Protein AF-A0A0J9DY16-F1 (afdb_monomer)

Structure (mmCIF, N/CA/C/O backbone):
data_AF-A0A0J9DY16-F1
#
_entry.id   AF-A0A0J9DY16-F1
#
loop_
_atom_site.group_PDB
_atom_site.id
_atom_site.type_symbol
_atom_site.label_atom_id
_atom_site.label_alt_id
_atom_site.label_comp_id
_atom_site.label_asym_id
_atom_site.label_entity_id
_atom_site.label_seq_id
_atom_site.pdbx_PDB_ins_code
_atom_site.Cartn_x
_atom_site.Cartn_y
_atom_site.Cartn_z
_atom_site.occupancy
_atom_site.B_iso_or_equiv
_atom_site.auth_seq_id
_atom_site.auth_comp_id
_atom_site.auth_asym_id
_atom_site.auth_atom_id
_atom_site.pdbx_PDB_model_num
ATOM 1 N N . ASN A 1 1 ? -23.456 26.679 -5.741 1.00 45.81 1 ASN A N 1
ATOM 2 C CA . ASN A 1 1 ? -22.254 26.363 -4.956 1.00 45.81 1 ASN A CA 1
ATOM 3 C C . ASN A 1 1 ? -21.494 25.388 -5.824 1.00 45.81 1 ASN A C 1
ATOM 5 O O . ASN A 1 1 ? -21.874 24.229 -5.851 1.00 45.81 1 ASN A O 1
ATOM 9 N N . GLU A 1 2 ? -20.628 25.902 -6.691 1.00 41.66 2 GLU A N 1
ATOM 10 C CA . GLU A 1 2 ? -20.041 25.169 -7.832 1.00 41.66 2 GLU A CA 1
ATOM 11 C C . GLU A 1 2 ? -18.688 24.532 -7.475 1.00 41.66 2 GLU A C 1
ATOM 13 O O . GLU A 1 2 ? -17.857 24.353 -8.346 1.00 41.66 2 GLU A O 1
ATOM 18 N N . ASP A 1 3 ? -18.484 24.206 -6.197 1.00 54.38 3 ASP A N 1
ATOM 19 C CA . ASP A 1 3 ? -17.178 23.812 -5.642 1.00 54.38 3 ASP A CA 1
ATOM 20 C C . ASP A 1 3 ? -17.277 22.536 -4.784 1.00 54.38 3 ASP A C 1
ATOM 22 O O . ASP A 1 3 ? -16.514 22.311 -3.855 1.00 54.38 3 ASP A O 1
ATOM 26 N N . ALA A 1 4 ? -18.314 21.728 -5.019 1.00 44.47 4 ALA A N 1
ATOM 27 C CA . ALA A 1 4 ? -18.471 20.424 -4.382 1.00 44.47 4 ALA A CA 1
ATOM 28 C C . ALA A 1 4 ? -18.069 19.357 -5.407 1.00 44.47 4 ALA A C 1
ATOM 30 O O . ALA A 1 4 ? -18.904 18.956 -6.220 1.00 44.47 4 ALA A O 1
ATOM 31 N N . GLY A 1 5 ? -16.789 18.976 -5.402 1.00 46.41 5 GLY A N 1
ATOM 32 C CA . GLY A 1 5 ? -16.240 17.944 -6.289 1.00 46.41 5 GLY A CA 1
ATOM 33 C C . GLY A 1 5 ? -14.776 18.119 -6.712 1.00 46.41 5 GLY A C 1
ATOM 34 O O . GLY A 1 5 ? -14.319 17.319 -7.518 1.00 46.41 5 GLY A O 1
ATOM 35 N N . GLU A 1 6 ? -14.069 19.143 -6.217 1.00 53.69 6 GLU A N 1
ATOM 36 C CA . GLU A 1 6 ? -12.639 19.386 -6.510 1.00 53.69 6 GLU A CA 1
ATOM 37 C C . GLU A 1 6 ? -11.688 18.761 -5.472 1.00 53.69 6 GLU A C 1
ATOM 39 O O . GLU A 1 6 ? -10.495 18.665 -5.727 1.00 53.69 6 GLU A O 1
ATOM 44 N N . ASP A 1 7 ? -12.193 18.318 -4.318 1.00 62.53 7 ASP A N 1
ATOM 45 C CA . ASP A 1 7 ? -11.379 17.630 -3.315 1.00 62.53 7 ASP A CA 1
ATOM 46 C C . ASP A 1 7 ? -11.473 16.115 -3.538 1.00 62.53 7 ASP A C 1
ATOM 48 O O . ASP A 1 7 ? -12.576 15.567 -3.600 1.00 62.53 7 ASP A O 1
ATOM 52 N N . ASP A 1 8 ? -10.331 15.419 -3.579 1.00 75.06 8 ASP A N 1
ATOM 53 C CA . ASP A 1 8 ? -10.189 13.954 -3.451 1.00 75.06 8 ASP A CA 1
ATOM 54 C C . ASP A 1 8 ? -10.579 13.499 -2.016 1.00 75.06 8 ASP A C 1
ATOM 56 O O . ASP A 1 8 ? -9.928 12.691 -1.349 1.00 75.06 8 ASP A O 1
ATOM 60 N N . GLU A 1 9 ? -11.653 14.075 -1.481 1.00 76.00 9 GLU A N 1
ATOM 61 C CA . GLU A 1 9 ? -12.306 13.701 -0.241 1.00 76.00 9 GLU A CA 1
ATOM 62 C C . GLU A 1 9 ? -13.369 12.630 -0.523 1.00 76.00 9 GLU A C 1
ATOM 64 O O . GLU A 1 9 ? -14.092 12.702 -1.519 1.00 76.00 9 GLU A O 1
ATOM 69 N N . PRO A 1 10 ? -13.511 11.629 0.364 1.00 81.75 10 PRO A N 1
ATOM 70 C CA . PRO A 1 10 ? -14.498 10.581 0.159 1.00 81.75 10 PRO A CA 1
ATOM 71 C C . PRO A 1 10 ? -15.915 11.121 0.380 1.00 81.75 10 PRO A C 1
ATOM 73 O O . PRO A 1 10 ? -16.159 11.921 1.288 1.00 81.75 10 PRO A O 1
ATOM 76 N N . GLU A 1 11 ? -16.895 10.586 -0.349 1.00 82.69 11 GLU A N 1
ATOM 77 C CA . GLU A 1 11 ? -18.307 10.927 -0.115 1.00 82.69 11 GLU A CA 1
ATOM 78 C C . GLU A 1 11 ? -18.786 10.449 1.270 1.00 82.69 11 GLU A C 1
ATOM 80 O O . GLU A 1 11 ? -19.735 10.992 1.857 1.00 82.69 11 GLU A O 1
ATOM 85 N N . HIS A 1 12 ? -18.139 9.408 1.806 1.00 90.00 12 HIS A N 1
ATOM 86 C CA . HIS A 1 12 ? -18.511 8.736 3.045 1.00 90.00 12 HIS A CA 1
ATOM 87 C C . HIS A 1 12 ? -17.299 8.416 3.925 1.00 90.00 12 HIS A C 1
ATOM 89 O O . HIS A 1 12 ? -16.265 7.942 3.467 1.00 90.00 12 HIS A O 1
ATOM 95 N N . TYR A 1 13 ? -17.467 8.582 5.241 1.00 94.38 13 TYR A N 1
ATOM 96 C CA . TYR A 1 13 ? -16.474 8.154 6.225 1.00 94.38 13 TYR A CA 1
ATOM 97 C C . TYR A 1 13 ? -16.934 6.904 6.968 1.00 94.38 13 TYR A C 1
ATOM 99 O O . TYR A 1 13 ? -18.005 6.879 7.585 1.00 94.38 13 TYR A O 1
ATOM 107 N N . TRP A 1 14 ? -16.076 5.888 6.981 1.00 96.62 14 TRP A N 1
ATOM 108 C CA . TRP A 1 14 ? -16.312 4.642 7.699 1.00 96.62 14 TRP A CA 1
ATOM 109 C C . TRP A 1 14 ? -15.646 4.652 9.075 1.00 96.62 14 TRP A C 1
ATOM 111 O O . TRP A 1 14 ? -14.504 5.071 9.227 1.00 96.62 14 TRP A O 1
ATOM 121 N N . TYR A 1 15 ? -16.351 4.137 10.083 1.00 97.62 15 TYR A N 1
ATOM 122 C CA . TYR A 1 15 ? -15.861 4.004 11.457 1.00 97.62 15 TYR A CA 1
ATOM 123 C C . TYR A 1 15 ? -16.120 2.585 11.950 1.00 97.62 15 TYR A C 1
ATOM 125 O O . TYR A 1 15 ? -17.177 2.009 11.683 1.00 97.62 15 TYR A O 1
ATOM 133 N N . TYR A 1 16 ? -15.203 2.035 12.746 1.00 97.62 16 TYR A N 1
ATOM 134 C CA . TYR A 1 16 ? -15.425 0.753 13.410 1.00 97.62 16 TYR A CA 1
ATOM 135 C C . TYR A 1 16 ? -15.557 0.923 14.920 1.00 97.62 16 TYR A C 1
ATOM 137 O O . TYR A 1 16 ? -14.625 1.373 15.586 1.00 97.62 16 TYR A O 1
ATOM 145 N N . PHE A 1 17 ? -16.691 0.500 15.478 1.00 97.38 17 PHE A N 1
ATOM 146 C CA . PHE A 1 17 ? -16.947 0.546 16.915 1.00 97.38 17 PHE A CA 1
ATOM 147 C C . PHE A 1 17 ? -16.681 -0.806 17.571 1.00 97.38 17 PHE A C 1
ATOM 149 O O . PHE A 1 17 ? -17.197 -1.849 17.173 1.00 97.38 17 PHE A O 1
ATOM 156 N N . GLN A 1 18 ? -15.876 -0.780 18.625 1.00 95.38 18 GLN A N 1
ATOM 157 C CA . GLN A 1 18 ? -15.634 -1.929 19.479 1.00 95.38 18 GLN A CA 1
ATOM 158 C C . GLN A 1 18 ? -16.884 -2.270 20.309 1.00 95.38 18 GLN A C 1
ATOM 160 O O . GLN A 1 18 ? -17.771 -1.442 20.504 1.00 95.38 18 GLN A O 1
ATOM 165 N N . ALA A 1 19 ? -16.913 -3.467 20.906 1.00 95.75 19 ALA A N 1
ATOM 166 C CA . ALA A 1 19 ? -18.020 -3.922 21.760 1.00 95.75 19 ALA A CA 1
ATOM 167 C C . ALA A 1 19 ? -18.318 -3.004 22.967 1.00 95.75 19 ALA A C 1
ATOM 169 O O . ALA A 1 19 ? -19.409 -3.046 23.524 1.00 95.75 19 ALA A O 1
ATOM 170 N N . ASN A 1 20 ? -17.356 -2.172 23.376 1.00 95.50 20 ASN A N 1
ATOM 171 C CA . ASN A 1 20 ? -17.519 -1.182 24.443 1.00 95.50 20 ASN A CA 1
ATOM 172 C C . ASN A 1 20 ? -18.091 0.166 23.952 1.00 95.50 20 ASN A C 1
ATOM 174 O O . ASN A 1 20 ? -18.110 1.125 24.721 1.00 95.50 20 ASN A O 1
ATOM 178 N N . GLY A 1 21 ? -18.495 0.263 22.682 1.00 96.12 21 GLY A N 1
ATOM 179 C CA . GLY A 1 21 ? -19.038 1.474 22.068 1.00 96.12 21 GLY A CA 1
ATOM 180 C C . GLY A 1 21 ? -18.000 2.539 21.703 1.00 96.12 21 GLY A C 1
ATOM 181 O O . GLY A 1 21 ? -18.386 3.625 21.283 1.00 96.12 21 GLY A O 1
ATOM 182 N N . LYS A 1 22 ? -16.695 2.271 21.849 1.00 96.38 22 LYS A N 1
ATOM 183 C CA . LYS A 1 22 ? -15.631 3.192 21.418 1.00 96.38 22 LYS A CA 1
ATOM 184 C C . LYS A 1 22 ? -15.192 2.883 19.990 1.00 96.38 22 LYS A C 1
ATOM 186 O O . LYS A 1 22 ? -15.002 1.715 19.651 1.00 96.38 22 LYS A O 1
ATOM 191 N N . ALA A 1 23 ? -15.005 3.923 19.180 1.00 96.94 23 ALA A N 1
ATOM 192 C CA . ALA A 1 23 ? -14.426 3.788 17.848 1.00 96.94 23 ALA A CA 1
ATOM 193 C C . ALA A 1 23 ? -12.945 3.381 17.928 1.00 96.94 23 ALA A C 1
ATOM 195 O O . ALA A 1 23 ? -12.228 3.809 18.839 1.00 96.94 23 ALA A O 1
ATOM 196 N N . LEU A 1 24 ? -12.491 2.576 16.970 1.00 97.19 24 LEU A N 1
ATOM 197 C CA . LEU A 1 24 ? -11.070 2.415 16.687 1.00 97.19 24 LEU A CA 1
ATOM 198 C C . LEU A 1 24 ? -10.526 3.720 16.116 1.00 97.19 24 LEU A C 1
ATOM 200 O O . LEU A 1 24 ? -11.156 4.336 15.266 1.00 97.19 24 LEU A O 1
ATOM 204 N N . LYS A 1 25 ? -9.360 4.122 16.615 1.00 96.69 25 LYS A N 1
ATOM 205 C CA . LYS A 1 25 ? -8.652 5.340 16.225 1.00 96.69 25 LYS A CA 1
ATOM 206 C C . LYS A 1 25 ? -7.153 5.084 16.256 1.00 96.69 25 LYS A C 1
ATOM 208 O O . LYS A 1 25 ? -6.696 4.157 16.952 1.00 96.69 25 LYS A O 1
ATOM 213 N N . ASN A 1 26 ? -6.393 5.901 15.545 1.00 95.50 26 ASN A N 1
ATOM 214 C CA . ASN A 1 26 ? -4.977 6.044 15.819 1.00 95.50 26 ASN A CA 1
ATOM 215 C C . ASN A 1 26 ? -4.748 6.970 17.027 1.00 95.50 26 ASN A C 1
ATOM 217 O O . ASN A 1 26 ? -5.615 7.740 17.431 1.00 95.50 26 ASN A O 1
ATOM 221 N N . SER A 1 27 ? -3.616 6.810 17.706 1.00 91.06 27 SER A N 1
ATOM 222 C CA . SER A 1 27 ? -3.265 7.599 18.899 1.00 91.06 27 SER A CA 1
ATOM 223 C C . SER A 1 27 ? -1.779 7.953 18.963 1.00 91.06 27 SER A C 1
ATOM 225 O O . SER A 1 27 ? -1.307 8.390 20.008 1.00 91.06 27 SER A O 1
ATOM 227 N N . GLY A 1 28 ? -1.032 7.707 17.887 1.00 88.62 28 GLY A N 1
ATOM 228 C CA . GLY A 1 28 ? 0.372 8.087 17.757 1.00 88.62 28 GLY A CA 1
ATOM 229 C C . GLY A 1 28 ? 0.651 8.622 16.360 1.00 88.62 28 GLY A C 1
ATOM 230 O O . GLY A 1 28 ? -0.235 8.613 15.517 1.00 88.62 28 GLY A O 1
ATOM 231 N N . ASP A 1 29 ? 1.880 9.053 16.114 1.00 86.75 29 ASP A N 1
ATOM 232 C CA . ASP A 1 29 ? 2.211 9.761 14.870 1.00 86.75 29 ASP A CA 1
ATOM 233 C C . ASP A 1 29 ? 2.201 8.826 13.646 1.00 86.75 29 ASP A C 1
ATOM 235 O O . ASP A 1 29 ? 1.736 9.184 12.570 1.00 86.75 29 ASP A O 1
ATOM 239 N N . ASN A 1 30 ? 2.635 7.576 13.836 1.00 90.81 30 ASN A N 1
ATOM 240 C CA . ASN A 1 30 ? 2.696 6.576 12.771 1.00 90.81 30 ASN A CA 1
ATOM 241 C C . ASN A 1 30 ? 1.404 5.764 12.652 1.00 90.81 30 ASN A C 1
ATOM 243 O O . ASN A 1 30 ? 0.646 5.597 13.613 1.00 90.81 30 ASN A O 1
ATOM 247 N N . ILE A 1 31 ? 1.233 5.130 11.494 1.00 92.75 31 ILE A N 1
ATOM 248 C CA . ILE A 1 31 ? 0.111 4.235 11.228 1.00 92.75 31 ILE A CA 1
ATOM 249 C C . ILE A 1 31 ? 0.010 3.069 12.229 1.00 92.75 31 ILE A C 1
ATOM 251 O O . ILE A 1 31 ? 0.980 2.362 12.525 1.00 92.75 31 ILE A O 1
ATOM 255 N N . ALA A 1 32 ? -1.210 2.812 12.708 1.00 94.12 32 ALA A N 1
ATOM 256 C CA . ALA A 1 32 ? -1.517 1.713 13.619 1.00 94.12 32 ALA A CA 1
ATOM 257 C C . ALA A 1 32 ? -2.519 0.728 13.000 1.00 94.12 32 ALA A C 1
ATOM 259 O O . ALA A 1 32 ? -3.728 0.960 13.006 1.00 94.12 32 ALA A O 1
ATOM 260 N N . LEU A 1 33 ? -2.022 -0.425 12.542 1.00 95.75 33 LEU A N 1
ATOM 261 C CA . LEU A 1 33 ? -2.857 -1.476 11.956 1.00 95.75 33 LEU A CA 1
ATOM 262 C C . LEU A 1 33 ? -3.774 -2.122 13.009 1.00 95.75 33 LE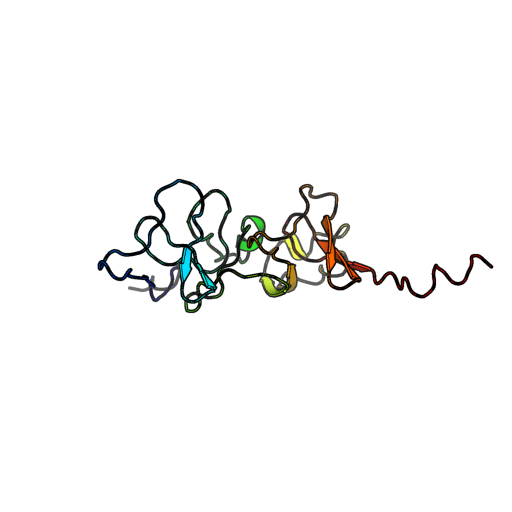U A C 1
ATOM 264 O O . LEU A 1 33 ? -3.312 -2.612 14.044 1.00 95.75 33 LEU A O 1
ATOM 268 N N . LYS A 1 34 ? -5.074 -2.180 12.722 1.00 96.62 34 LYS A N 1
ATOM 269 C CA . LYS A 1 34 ? -6.103 -2.834 13.538 1.00 96.62 34 LYS A CA 1
ATOM 270 C C . LYS A 1 34 ? -6.669 -4.037 12.797 1.00 96.62 34 LYS A C 1
ATOM 272 O O . LYS A 1 34 ? -6.995 -3.946 11.619 1.00 96.62 34 LYS A O 1
ATOM 277 N N . THR A 1 35 ? -6.820 -5.159 13.494 1.00 97.19 35 THR A N 1
ATOM 278 C CA . THR A 1 35 ? -7.439 -6.356 12.914 1.00 97.19 35 THR A CA 1
ATOM 279 C C . THR A 1 35 ? -8.939 -6.359 13.186 1.00 97.19 35 THR A C 1
ATOM 281 O O . THR A 1 35 ? -9.354 -6.371 14.345 1.00 97.19 35 THR A O 1
ATOM 284 N N . VAL A 1 36 ? -9.743 -6.415 12.127 1.00 96.19 36 VAL A N 1
ATOM 285 C CA . VAL A 1 36 ? -11.205 -6.532 12.166 1.00 96.19 36 VAL A CA 1
ATOM 286 C C . VAL A 1 36 ? -11.604 -7.700 11.270 1.00 96.19 36 VAL A C 1
ATOM 288 O O . VAL A 1 36 ? -11.221 -7.750 10.106 1.00 96.19 36 VAL A 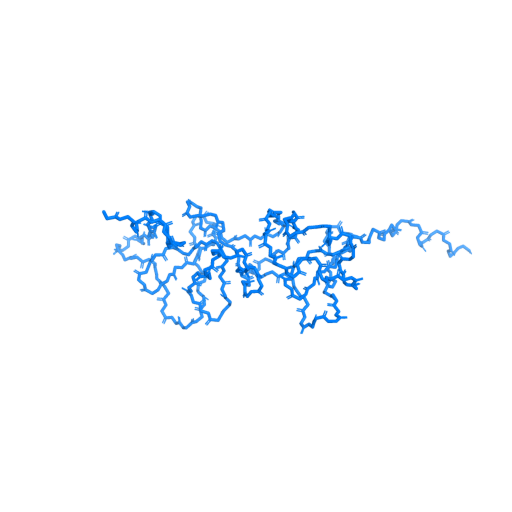O 1
ATOM 291 N N . ASN A 1 37 ? -12.330 -8.681 11.816 1.00 93.94 37 ASN A N 1
ATOM 292 C CA . ASN A 1 37 ? -12.783 -9.876 11.084 1.00 93.94 37 ASN A CA 1
ATOM 293 C C . ASN A 1 37 ? -11.676 -10.583 10.267 1.00 93.94 37 ASN A C 1
ATOM 295 O O . ASN A 1 37 ? -11.916 -11.092 9.177 1.00 93.94 37 ASN A O 1
ATOM 299 N N . GLY A 1 38 ? -10.445 -10.603 10.788 1.00 95.56 38 GLY A N 1
ATOM 300 C CA . GLY A 1 38 ? -9.292 -11.245 10.143 1.00 95.56 38 GLY A CA 1
ATOM 301 C C . GLY A 1 38 ? -8.584 -10.410 9.068 1.00 95.56 38 GLY A C 1
ATOM 302 O O . GLY A 1 38 ? -7.499 -10.797 8.639 1.00 95.56 38 GLY A O 1
ATOM 303 N N . LYS A 1 39 ? -9.132 -9.255 8.679 1.00 97.75 39 LYS A N 1
ATOM 304 C CA . LYS A 1 39 ? -8.485 -8.271 7.801 1.00 97.75 39 LYS A CA 1
ATOM 305 C C . LYS A 1 39 ? -7.828 -7.161 8.628 1.00 97.75 39 LYS A C 1
ATOM 307 O O . LYS A 1 39 ? -8.194 -6.947 9.785 1.00 97.75 39 LYS A O 1
ATOM 312 N N . LYS A 1 40 ? -6.837 -6.475 8.056 1.00 98.19 40 LYS A N 1
ATOM 313 C CA . LYS A 1 40 ? -6.163 -5.333 8.6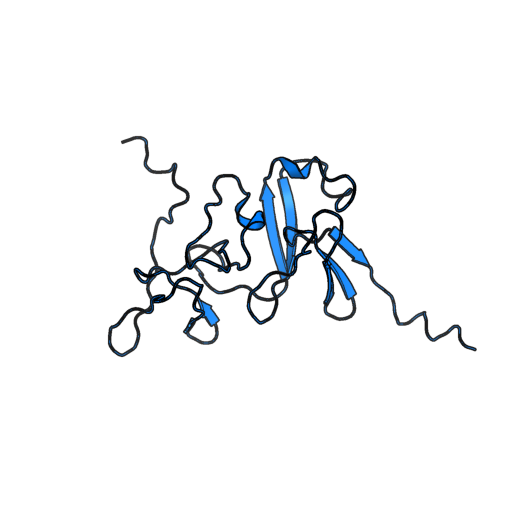92 1.00 98.19 40 LYS A CA 1
ATOM 314 C C . LYS A 1 40 ? -6.655 -4.025 8.087 1.00 98.19 40 LYS A C 1
ATOM 316 O O . LYS A 1 40 ? -6.806 -3.952 6.878 1.00 98.19 40 LYS A O 1
ATOM 321 N N . TYR A 1 41 ? -6.835 -3.026 8.936 1.00 98.19 41 TYR A N 1
ATOM 322 C CA . TYR A 1 41 ? -7.318 -1.685 8.617 1.00 98.19 41 TYR A CA 1
ATOM 323 C C . TYR A 1 41 ? -6.458 -0.653 9.339 1.00 98.19 41 TYR A C 1
ATOM 325 O O . TYR A 1 41 ? -5.788 -0.990 10.321 1.00 98.19 41 TYR A O 1
ATOM 333 N N . ALA A 1 42 ? -6.515 0.596 8.906 1.00 97.50 42 ALA A N 1
ATOM 334 C CA . ALA A 1 42 ? -6.004 1.732 9.656 1.00 97.50 42 ALA A CA 1
ATOM 335 C C . ALA A 1 42 ? -7.103 2.790 9.787 1.00 97.50 42 ALA A C 1
ATOM 337 O O . ALA A 1 42 ? -8.063 2.800 9.020 1.00 97.50 42 ALA A O 1
ATOM 338 N N . PHE A 1 43 ? -6.976 3.631 10.804 1.00 97.25 43 PHE A N 1
ATOM 339 C CA . PHE A 1 43 ? -7.912 4.709 11.101 1.00 97.25 43 PHE A CA 1
ATOM 340 C C . PHE A 1 43 ? -7.093 5.942 11.465 1.00 97.25 43 PHE A C 1
ATOM 342 O O . PHE A 1 43 ? -6.019 5.770 12.045 1.00 97.25 43 PHE A O 1
ATOM 349 N N . ASP A 1 44 ? -7.584 7.136 11.171 1.00 96.12 44 ASP A N 1
ATOM 350 C CA . ASP A 1 44 ? -6.980 8.382 11.644 1.00 96.12 44 ASP A CA 1
ATOM 351 C C . ASP A 1 44 ? -7.269 8.621 13.145 1.00 96.12 44 ASP A C 1
ATOM 353 O O . ASP A 1 44 ? -7.780 7.747 13.867 1.00 96.12 44 ASP A O 1
ATOM 357 N N . ASP A 1 45 ? -6.879 9.785 13.659 1.00 96.00 45 ASP A N 1
ATOM 358 C CA . ASP A 1 45 ? -7.078 10.184 15.055 1.00 96.00 45 ASP A CA 1
ATOM 359 C C . ASP A 1 45 ? -8.540 10.553 15.386 1.00 96.00 45 ASP A C 1
ATOM 361 O O . ASP A 1 45 ? -8.973 10.442 16.541 1.00 96.00 45 ASP A O 1
ATOM 365 N N . GLU A 1 46 ? -9.348 10.889 14.382 1.00 95.19 46 GLU A N 1
ATOM 366 C CA . GLU A 1 46 ? -10.794 11.070 14.493 1.00 95.19 46 GLU A CA 1
ATOM 367 C C . GLU A 1 46 ? -11.548 9.730 14.478 1.00 95.19 46 GLU A C 1
ATOM 369 O O . GLU A 1 46 ? -12.636 9.621 15.061 1.00 95.19 46 GLU A O 1
ATOM 374 N N . GLY A 1 47 ? -10.926 8.674 13.956 1.00 96.62 47 GLY A N 1
ATOM 375 C CA . GLY A 1 47 ? -11.460 7.324 13.811 1.00 96.62 47 GLY A CA 1
ATOM 376 C C . GLY A 1 47 ? -12.042 7.017 12.436 1.00 96.62 47 GLY A C 1
ATOM 377 O O . GLY A 1 47 ? -12.677 5.967 12.296 1.00 96.62 47 GLY A O 1
ATOM 378 N N . LYS A 1 48 ? -11.852 7.897 11.451 1.00 96.50 48 LYS A N 1
ATOM 379 C CA . LYS A 1 48 ? -12.206 7.637 10.056 1.00 96.50 48 LYS A CA 1
ATOM 380 C C . LYS A 1 48 ? -11.252 6.577 9.515 1.00 96.50 48 LYS A C 1
ATOM 382 O O . LYS A 1 48 ? -10.049 6.607 9.766 1.00 96.50 48 LYS A O 1
ATOM 387 N N . MET A 1 49 ? -11.797 5.594 8.818 1.00 97.75 49 MET A N 1
ATOM 388 C CA . MET A 1 49 ? -11.030 4.533 8.178 1.00 97.75 49 MET A CA 1
ATOM 389 C C . MET A 1 49 ? -10.168 5.115 7.057 1.00 97.75 49 MET A C 1
ATOM 391 O O . MET A 1 49 ? -10.669 5.853 6.213 1.00 97.75 49 MET A O 1
ATOM 395 N N . LEU A 1 50 ? -8.888 4.747 7.036 1.00 97.31 50 LEU A N 1
ATOM 396 C CA . LEU A 1 50 ? -8.007 5.076 5.921 1.00 97.31 50 LEU A CA 1
ATOM 397 C C . LEU A 1 50 ? -8.273 4.133 4.746 1.00 97.31 50 LEU A C 1
ATOM 399 O O . LEU A 1 50 ? -8.557 2.948 4.933 1.00 97.31 50 LEU A O 1
ATOM 403 N N . TYR A 1 51 ? -8.122 4.670 3.544 1.00 97.12 51 TYR A N 1
ATOM 404 C CA . TYR A 1 51 ? -8.248 3.975 2.269 1.00 97.12 51 TYR A CA 1
ATOM 405 C C . TYR A 1 51 ? -7.188 4.518 1.299 1.00 97.12 51 TYR A C 1
ATOM 407 O O . TYR A 1 51 ? -6.489 5.473 1.632 1.00 97.12 51 TYR A O 1
ATOM 415 N N . GLY A 1 52 ? -7.035 3.915 0.120 1.00 97.06 52 GLY A N 1
ATOM 416 C CA . GLY A 1 52 ? -6.086 4.386 -0.891 1.00 97.06 52 GLY A CA 1
ATOM 417 C C . GLY A 1 52 ? -4.626 4.305 -0.434 1.00 97.06 52 GLY A C 1
ATOM 418 O O . GLY A 1 52 ? -4.255 3.419 0.344 1.00 97.06 52 GLY A O 1
ATOM 419 N N . TRP A 1 53 ? -3.789 5.211 -0.945 1.00 97.69 53 TRP A N 1
ATOM 420 C CA . TRP A 1 53 ? -2.370 5.302 -0.601 1.00 97.69 53 TRP A CA 1
ATOM 421 C C . TRP A 1 53 ? -2.153 6.008 0.736 1.00 97.69 53 TRP A C 1
ATOM 423 O O . TRP A 1 53 ? -2.729 7.057 1.012 1.00 97.69 53 TRP A O 1
ATOM 433 N N . VAL A 1 54 ? -1.299 5.422 1.575 1.00 97.56 54 VAL A N 1
ATOM 434 C CA . VAL A 1 54 ? -1.012 5.926 2.923 1.00 97.56 54 VAL A CA 1
ATOM 435 C C . VAL A 1 54 ? 0.494 5.875 3.183 1.00 97.56 54 VAL A C 1
ATOM 437 O O . VAL A 1 54 ? 1.157 4.864 2.902 1.00 97.56 54 VAL A O 1
ATOM 440 N N . SER A 1 55 ? 1.035 6.961 3.736 1.00 94.31 55 SER A N 1
ATOM 441 C CA . SER A 1 55 ? 2.441 7.054 4.147 1.00 94.31 55 SER A CA 1
ATOM 442 C C . SER A 1 55 ? 2.743 6.098 5.308 1.00 94.31 55 SER A C 1
ATOM 444 O O . SER A 1 55 ? 1.852 5.663 6.036 1.00 94.31 55 SER A O 1
ATOM 446 N N . SER A 1 56 ? 4.009 5.726 5.514 1.00 88.81 56 SER A N 1
ATOM 447 C CA . SER A 1 56 ? 4.368 4.991 6.735 1.00 88.81 56 SER A CA 1
ATOM 448 C C . SER A 1 56 ? 4.471 5.854 7.980 1.00 88.81 56 SER A C 1
ATOM 450 O O . SER A 1 56 ? 4.399 5.304 9.084 1.00 88.81 56 SER A O 1
ATOM 452 N N . ASP A 1 57 ? 4.638 7.157 7.785 1.00 87.69 57 ASP A N 1
ATOM 453 C CA . ASP A 1 57 ? 5.092 8.086 8.817 1.00 87.69 57 ASP A CA 1
ATOM 454 C C . ASP A 1 57 ? 3.966 9.016 9.294 1.00 87.69 57 ASP A C 1
ATOM 456 O O . ASP A 1 57 ? 4.143 9.767 10.249 1.00 87.69 57 ASP A O 1
ATOM 460 N N . SER A 1 58 ? 2.794 8.925 8.660 1.00 89.38 58 SER A N 1
ATOM 461 C CA . SER A 1 58 ? 1.546 9.547 9.095 1.00 89.38 58 SER A CA 1
ATOM 462 C C . SER A 1 58 ? 0.405 8.530 9.041 1.00 89.38 58 SER A C 1
ATOM 464 O O . SER A 1 58 ? 0.461 7.529 8.323 1.00 89.38 58 SER A O 1
ATOM 466 N N . ALA A 1 59 ? -0.644 8.763 9.826 1.00 89.62 59 ALA A N 1
ATOM 467 C CA . ALA A 1 59 ? -1.898 8.018 9.729 1.00 89.62 59 ALA A CA 1
ATOM 468 C C . ALA A 1 59 ? -2.943 8.807 8.939 1.00 89.62 59 ALA A C 1
ATOM 470 O O . ALA A 1 59 ? -4.085 8.936 9.372 1.00 89.62 59 ALA A O 1
ATOM 471 N N . GLU A 1 60 ? -2.522 9.326 7.792 1.00 92.38 60 GLU A N 1
ATOM 472 C CA . GLU A 1 60 ? -3.342 10.115 6.882 1.00 92.38 60 GLU A CA 1
ATOM 473 C C . GLU A 1 60 ? -3.235 9.534 5.474 1.00 92.38 60 GLU A C 1
ATOM 475 O O . GLU A 1 60 ? -2.200 8.981 5.082 1.00 92.38 60 GLU A O 1
ATOM 480 N N . ARG A 1 61 ? -4.329 9.639 4.719 1.00 94.00 61 ARG A N 1
ATOM 481 C CA . ARG A 1 61 ? -4.331 9.313 3.295 1.00 94.00 61 ARG A CA 1
ATOM 482 C C . ARG A 1 61 ? -3.509 10.359 2.546 1.00 94.00 61 ARG A C 1
ATOM 484 O O . ARG A 1 61 ? -3.551 11.535 2.891 1.00 94.00 61 ARG A O 1
ATOM 491 N N . ILE A 1 62 ? -2.774 9.916 1.537 1.00 95.00 62 ILE A N 1
ATOM 492 C CA . ILE A 1 62 ? -2.085 10.806 0.607 1.00 95.00 62 ILE A CA 1
ATOM 493 C C . ILE A 1 62 ? -3.080 11.185 -0.488 1.00 95.00 62 ILE A C 1
ATOM 495 O O . ILE A 1 62 ? -3.727 10.302 -1.056 1.00 95.00 62 ILE A O 1
ATOM 499 N N . ASP A 1 63 ? -3.191 12.482 -0.753 1.00 92.94 63 ASP A N 1
ATOM 500 C CA . ASP A 1 63 ? -3.978 13.006 -1.863 1.00 92.94 63 ASP A CA 1
ATOM 501 C C . ASP A 1 63 ? -3.485 12.431 -3.194 1.00 92.94 63 ASP A C 1
ATOM 503 O O . ASP A 1 63 ? -2.280 12.378 -3.446 1.00 92.94 63 ASP A O 1
ATOM 507 N N . ASN A 1 64 ? -4.409 11.963 -4.025 1.00 92.62 64 ASN A N 1
ATOM 508 C CA . ASN A 1 64 ? -4.125 11.324 -5.300 1.00 92.62 64 ASN A CA 1
ATOM 509 C C . ASN A 1 64 ? -4.813 12.043 -6.468 1.00 92.62 64 ASN A C 1
ATOM 511 O O . ASN A 1 64 ? -5.053 11.413 -7.499 1.00 92.62 64 ASN A O 1
ATOM 515 N N . THR A 1 65 ? -5.115 13.338 -6.327 1.00 91.00 65 THR A N 1
ATOM 516 C CA . THR A 1 65 ? -5.722 14.157 -7.390 1.00 91.00 65 THR A CA 1
ATOM 517 C C . THR A 1 65 ? -4.873 14.130 -8.663 1.00 91.00 65 THR A C 1
ATOM 519 O O . THR A 1 65 ? -5.400 13.941 -9.756 1.00 91.00 65 THR A O 1
ATOM 522 N N . ASP A 1 66 ? -3.549 14.204 -8.501 1.00 88.88 66 ASP A N 1
ATOM 523 C CA . ASP A 1 66 ? -2.576 14.200 -9.601 1.00 88.88 66 ASP A CA 1
ATOM 524 C C . ASP A 1 66 ? -2.092 12.784 -9.985 1.00 88.88 66 ASP A C 1
ATOM 526 O O . ASP A 1 66 ? -1.154 12.635 -10.758 1.00 88.88 66 ASP A O 1
ATOM 530 N N . GLY A 1 67 ? -2.676 11.720 -9.412 1.00 89.62 67 GLY A N 1
ATOM 531 C CA . GLY A 1 67 ? -2.284 10.326 -9.689 1.00 89.62 67 GLY A CA 1
ATOM 532 C C . GLY A 1 67 ? -0.959 9.868 -9.055 1.00 89.62 67 GLY A C 1
ATOM 533 O O . GLY A 1 67 ? -0.563 8.709 -9.202 1.00 89.62 67 GLY A O 1
ATOM 534 N N . ASP A 1 68 ? -0.312 10.744 -8.286 1.00 92.00 68 ASP A N 1
ATOM 535 C CA . ASP A 1 68 ? 1.056 10.584 -7.789 1.00 92.00 68 ASP A CA 1
ATOM 536 C C . ASP A 1 68 ? 1.193 10.015 -6.374 1.00 92.00 68 ASP A C 1
ATOM 538 O O . ASP A 1 68 ? 2.310 9.777 -5.904 1.00 92.00 68 ASP A O 1
ATOM 542 N N . ALA A 1 69 ? 0.091 9.722 -5.679 1.00 95.31 69 ALA A N 1
ATOM 543 C CA . ALA A 1 69 ? 0.145 9.290 -4.280 1.00 95.31 69 ALA A CA 1
ATOM 544 C C . ALA A 1 69 ? 0.931 7.986 -4.083 1.00 95.31 69 ALA A C 1
ATOM 546 O O . ALA A 1 69 ? 1.440 7.707 -2.993 1.00 95.31 69 ALA A O 1
ATOM 547 N N . PHE A 1 70 ? 1.067 7.175 -5.136 1.00 95.81 70 PHE A N 1
ATOM 548 C CA . PHE A 1 70 ? 1.891 5.973 -5.106 1.00 95.81 70 PHE A CA 1
ATOM 549 C C . PHE A 1 70 ? 3.380 6.280 -4.922 1.00 95.81 70 PHE A C 1
ATOM 551 O O . PHE A 1 70 ? 4.085 5.397 -4.443 1.00 95.81 70 PHE A O 1
ATOM 558 N N . LYS A 1 71 ? 3.880 7.475 -5.267 1.00 95.12 71 LYS A N 1
ATOM 559 C CA . LYS A 1 71 ? 5.294 7.846 -5.099 1.00 95.12 71 LYS A CA 1
ATOM 560 C C . LYS A 1 71 ? 5.678 7.846 -3.617 1.00 95.12 71 LYS A C 1
ATOM 562 O O . LYS A 1 71 ? 6.643 7.182 -3.235 1.00 95.12 71 LYS A O 1
ATOM 567 N N . ASP A 1 72 ? 4.839 8.453 -2.782 1.00 95.38 72 ASP A N 1
ATOM 568 C CA . ASP A 1 72 ? 5.049 8.583 -1.332 1.00 95.38 72 ASP A CA 1
ATOM 569 C C . ASP A 1 72 ? 4.334 7.496 -0.503 1.00 95.38 72 ASP A C 1
ATOM 571 O O . ASP A 1 72 ? 4.694 7.209 0.644 1.00 95.38 72 ASP A O 1
ATOM 575 N N . GLY A 1 73 ? 3.325 6.840 -1.079 1.00 96.81 73 GLY A N 1
ATOM 576 C CA . GLY A 1 73 ? 2.529 5.812 -0.419 1.00 96.81 73 GLY A CA 1
ATOM 577 C C . GLY A 1 73 ? 3.324 4.543 -0.136 1.00 96.81 73 GLY A C 1
ATOM 578 O O . GLY A 1 73 ? 3.872 3.915 -1.037 1.00 96.81 73 GLY A O 1
ATOM 579 N N . VAL A 1 74 ? 3.346 4.100 1.121 1.00 97.62 74 VAL A N 1
ATOM 580 C CA . VAL A 1 74 ? 4.015 2.850 1.533 1.00 97.62 74 VAL A CA 1
ATOM 581 C C . VAL A 1 74 ? 3.016 1.705 1.688 1.00 97.62 74 VAL A C 1
ATOM 583 O O . VAL A 1 74 ? 3.366 0.540 1.467 1.00 97.62 74 VAL A O 1
ATOM 586 N N . TYR A 1 75 ? 1.784 2.028 2.073 1.00 98.25 75 TYR A N 1
ATOM 587 C CA . TYR A 1 75 ? 0.668 1.102 2.224 1.00 98.25 75 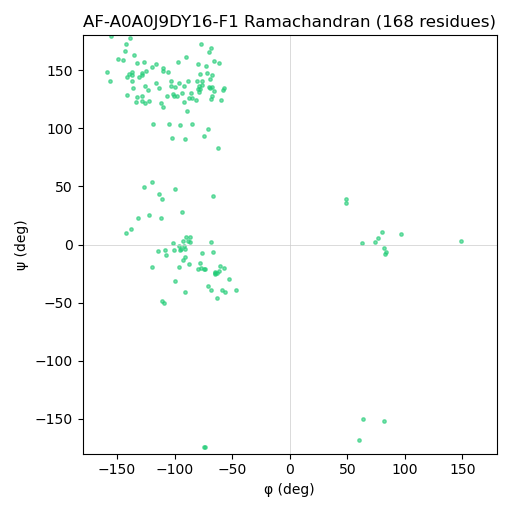TYR A CA 1
ATOM 588 C C . TYR A 1 75 ? -0.439 1.445 1.228 1.00 98.25 75 TYR A C 1
ATOM 590 O O . TYR A 1 75 ? -0.581 2.602 0.838 1.00 98.25 75 TYR A O 1
ATOM 598 N N . TYR A 1 76 ? -1.252 0.445 0.885 1.00 98.38 76 TYR A N 1
ATOM 599 C CA . TYR A 1 76 ? -2.496 0.640 0.146 1.00 98.38 76 TYR A CA 1
ATOM 600 C C . TYR A 1 76 ? -3.660 -0.040 0.878 1.00 98.38 76 TYR A C 1
ATOM 602 O O . TYR A 1 76 ? -3.570 -1.225 1.222 1.00 98.38 76 TYR A O 1
ATOM 610 N N . PHE A 1 77 ? -4.738 0.700 1.136 1.00 97.88 77 PHE A N 1
ATOM 611 C CA . PHE A 1 77 ? -5.909 0.268 1.911 1.00 97.88 77 PHE A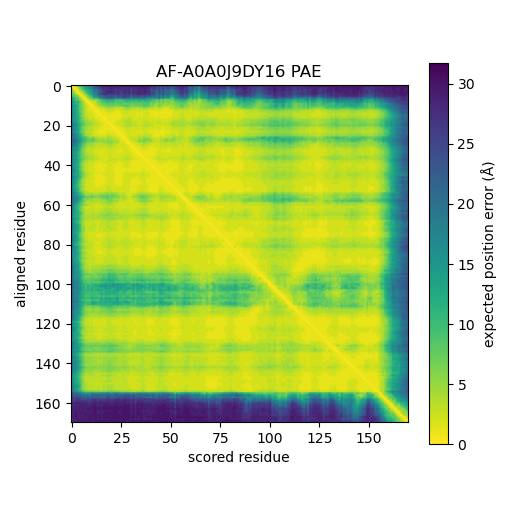 CA 1
ATOM 612 C C . PHE A 1 77 ? -7.178 0.168 1.055 1.00 97.88 77 PHE A C 1
ATOM 614 O O . PHE A 1 77 ? -8.243 0.595 1.479 1.00 97.88 77 PHE A O 1
ATOM 621 N N . GLY A 1 78 ? -7.090 -0.394 -0.152 1.00 96.81 78 GLY A N 1
ATOM 622 C CA . GLY A 1 78 ? -8.264 -0.576 -1.014 1.00 96.81 78 GLY A CA 1
ATOM 623 C C . GLY A 1 78 ? -8.961 0.744 -1.374 1.00 96.81 78 GLY A C 1
ATOM 624 O O . GLY A 1 78 ? -8.425 1.828 -1.154 1.00 96.81 78 GLY A O 1
ATOM 625 N N . GLY A 1 79 ? -10.164 0.647 -1.940 1.00 94.75 79 GLY A N 1
ATOM 626 C CA . GLY A 1 79 ? -11.018 1.815 -2.176 1.00 94.75 79 GLY A CA 1
ATOM 627 C C . GLY A 1 79 ? -11.710 2.303 -0.901 1.00 94.75 79 GLY A C 1
ATOM 628 O O . GLY A 1 79 ? -11.673 1.624 0.131 1.00 94.75 79 GLY A O 1
ATOM 629 N N . GLU A 1 80 ? -12.386 3.449 -1.003 1.00 93.94 80 GLU A N 1
ATOM 630 C CA . GLU A 1 80 ? -13.122 4.095 0.098 1.00 93.94 80 GLU A CA 1
ATOM 631 C C . GLU A 1 80 ? -14.135 3.169 0.800 1.00 93.94 80 GLU A C 1
ATOM 633 O O . GLU A 1 80 ? -14.324 3.270 2.011 1.00 93.94 80 GLU A O 1
ATOM 638 N N . ASP A 1 81 ? -14.699 2.198 0.075 1.00 94.69 81 ASP A N 1
ATOM 639 C CA . ASP A 1 81 ? -15.675 1.226 0.586 1.00 94.69 81 ASP A CA 1
ATOM 640 C C . ASP A 1 81 ? -15.078 -0.082 1.149 1.00 94.69 81 ASP A C 1
ATOM 642 O O . ASP A 1 81 ? -15.809 -0.873 1.753 1.00 94.69 81 ASP A O 1
ATOM 646 N N . ASP A 1 82 ? -13.779 -0.361 0.959 1.00 94.38 82 ASP A N 1
ATOM 647 C CA . ASP A 1 82 ? -13.137 -1.575 1.505 1.00 94.38 82 ASP A CA 1
ATOM 648 C C . ASP A 1 82 ? -12.185 -1.251 2.647 1.00 94.38 82 ASP A C 1
ATOM 650 O O . ASP A 1 82 ? -12.288 -1.902 3.679 1.00 94.38 82 ASP A O 1
ATOM 654 N N . GLY A 1 83 ? -11.256 -0.298 2.501 1.00 96.69 83 GLY A N 1
ATOM 655 C CA . GLY A 1 83 ? -10.306 0.079 3.564 1.00 96.69 83 GLY A CA 1
ATOM 656 C C . GLY A 1 83 ? -9.335 -1.019 4.013 1.00 96.69 83 GLY A C 1
ATOM 657 O O . GLY A 1 83 ? -8.569 -0.841 4.966 1.00 96.69 83 GLY A O 1
ATOM 658 N N . ALA A 1 84 ? -9.391 -2.205 3.407 1.00 98.25 84 ALA A N 1
ATOM 659 C CA . ALA A 1 84 ? -8.596 -3.340 3.832 1.00 98.25 84 ALA A CA 1
ATOM 660 C C . ALA A 1 84 ? -7.162 -3.202 3.313 1.00 98.25 84 ALA A C 1
ATOM 662 O O . ALA A 1 84 ? -6.910 -2.980 2.131 1.00 98.25 84 ALA A O 1
ATOM 663 N N . MET A 1 85 ? -6.198 -3.396 4.210 1.00 98.50 85 MET A N 1
ATOM 664 C CA . MET A 1 85 ? -4.779 -3.361 3.882 1.00 98.50 85 MET A CA 1
ATOM 665 C C . MET A 1 85 ? -4.441 -4.431 2.843 1.00 98.50 85 MET A C 1
ATOM 667 O O . MET A 1 85 ? -4.637 -5.631 3.074 1.00 98.50 85 MET A O 1
ATOM 671 N N . THR A 1 86 ? -3.855 -3.997 1.735 1.00 98.62 86 THR A N 1
ATOM 672 C CA . THR A 1 86 ? -3.446 -4.873 0.642 1.00 98.62 86 THR A CA 1
ATOM 673 C C . THR A 1 86 ? -2.169 -5.634 0.987 1.00 98.62 86 THR A C 1
ATOM 675 O O . THR A 1 86 ? -1.238 -5.121 1.611 1.00 98.62 86 THR A O 1
ATOM 678 N N . VAL A 1 87 ? -2.132 -6.902 0.583 1.00 98.44 87 VAL A N 1
ATOM 679 C CA . VAL A 1 87 ? -0.963 -7.783 0.646 1.00 98.44 87 VAL A CA 1
ATOM 680 C C . VAL A 1 87 ? -0.873 -8.569 -0.658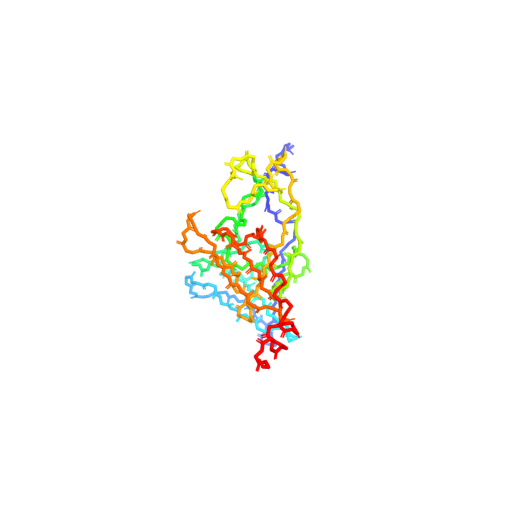 1.00 98.44 87 VAL A C 1
ATOM 682 O O . VAL A 1 87 ? -1.891 -8.959 -1.223 1.00 98.44 87 VAL A O 1
ATOM 685 N N . GLY A 1 88 ? 0.342 -8.860 -1.114 1.00 98.50 88 GLY A N 1
ATOM 686 C CA . GLY A 1 88 ? 0.571 -9.533 -2.387 1.00 98.50 88 GLY A CA 1
ATOM 687 C C . GLY A 1 88 ? 0.518 -8.579 -3.578 1.00 98.50 88 GLY A C 1
ATOM 688 O O . GLY A 1 88 ? 0.870 -7.409 -3.457 1.00 98.50 88 GLY A O 1
ATOM 689 N N . TRP A 1 89 ? 0.146 -9.118 -4.737 1.00 98.31 89 TRP A N 1
ATOM 690 C CA . TRP A 1 89 ? 0.109 -8.380 -5.995 1.00 98.31 89 TRP A CA 1
ATOM 691 C C . TRP A 1 89 ? -1.102 -7.457 -6.085 1.00 98.31 89 TRP A C 1
ATOM 693 O O . TRP A 1 89 ? -2.218 -7.874 -5.783 1.00 98.31 89 TRP A O 1
ATOM 703 N N . LEU A 1 90 ? -0.865 -6.246 -6.577 1.00 98.19 90 LEU A N 1
ATOM 704 C CA . LEU A 1 90 ? -1.886 -5.278 -6.947 1.00 98.19 90 LEU A CA 1
ATOM 705 C C . LEU A 1 90 ? -1.537 -4.713 -8.325 1.00 98.19 90 LEU A C 1
ATOM 707 O O . LEU A 1 90 ? -0.412 -4.259 -8.523 1.00 98.19 90 LEU A O 1
ATOM 711 N N . GLN A 1 91 ? -2.482 -4.760 -9.259 1.00 97.12 91 GLN A N 1
ATOM 712 C CA . GLN A 1 91 ? -2.395 -4.030 -10.521 1.00 97.12 91 GLN A CA 1
ATOM 713 C C . GLN A 1 91 ? -3.231 -2.765 -10.391 1.00 97.12 91 GLN A C 1
ATOM 715 O O . GLN A 1 91 ? -4.348 -2.832 -9.875 1.00 97.12 91 GLN A O 1
ATOM 720 N N . MET A 1 92 ? -2.697 -1.644 -10.852 1.00 94.44 92 MET A N 1
ATOM 721 C CA . MET A 1 92 ? -3.389 -0.364 -10.866 1.00 94.44 92 MET A CA 1
ATOM 722 C C . MET A 1 92 ? -3.100 0.372 -12.161 1.00 94.44 92 MET A C 1
ATOM 724 O O . MET A 1 92 ? -1.987 0.285 -12.678 1.00 94.44 92 MET A O 1
ATOM 728 N N . ASP A 1 93 ? -4.096 1.115 -12.621 1.00 93.06 93 ASP A N 1
ATOM 729 C CA . ASP A 1 93 ? -3.898 2.164 -13.607 1.00 93.06 93 ASP A CA 1
ATOM 730 C C . ASP A 1 93 ? -3.483 3.428 -12.847 1.00 93.06 93 ASP A C 1
ATOM 732 O O . ASP A 1 93 ? -4.118 3.800 -11.856 1.00 93.06 93 ASP A O 1
ATOM 736 N N . ILE A 1 94 ? -2.362 4.014 -13.250 1.00 90.94 94 ILE A N 1
ATOM 737 C CA . ILE A 1 94 ? -1.798 5.239 -12.688 1.00 90.94 94 ILE A CA 1
ATOM 738 C C . ILE A 1 94 ? -1.527 6.210 -13.829 1.00 90.94 94 ILE A C 1
ATOM 740 O O . ILE A 1 94 ? -1.131 5.779 -14.909 1.00 90.94 94 ILE A O 1
ATOM 744 N N . THR A 1 95 ? -1.698 7.497 -13.569 1.00 88.94 95 THR A N 1
ATOM 745 C CA . THR A 1 95 ? -1.352 8.562 -14.509 1.00 88.94 95 THR A CA 1
ATOM 746 C C . THR A 1 95 ? -0.361 9.471 -13.809 1.00 88.94 95 THR A C 1
ATOM 748 O O . THR A 1 95 ? -0.657 9.917 -12.704 1.00 88.94 95 THR A O 1
ATOM 751 N N . TYR A 1 96 ? 0.821 9.682 -14.389 1.00 87.19 96 TYR A N 1
ATOM 752 C CA . TYR A 1 96 ? 1.812 10.611 -13.838 1.00 87.19 96 TYR A CA 1
ATOM 753 C C . TYR A 1 96 ? 2.783 11.122 -14.905 1.00 87.19 96 TYR A C 1
ATOM 755 O O . TYR A 1 96 ? 3.235 10.352 -15.750 1.00 87.19 96 TYR A O 1
ATOM 763 N N . ASP A 1 97 ? 3.156 12.399 -14.845 1.00 84.69 97 ASP A N 1
ATOM 764 C CA . ASP A 1 97 ? 3.923 13.086 -15.898 1.00 84.69 97 ASP A CA 1
ATOM 765 C C . ASP A 1 97 ? 5.294 12.433 -16.197 1.00 84.69 97 ASP A C 1
ATOM 767 O O . ASP A 1 97 ? 5.731 12.323 -17.348 1.00 84.69 97 ASP A O 1
ATOM 771 N N . GLU A 1 98 ? 6.012 11.966 -15.170 1.00 84.50 98 GLU A N 1
ATOM 772 C CA . GLU A 1 98 ? 7.375 11.430 -15.309 1.00 84.50 98 GLU A CA 1
ATOM 773 C C . GLU A 1 98 ? 7.428 10.021 -15.913 1.00 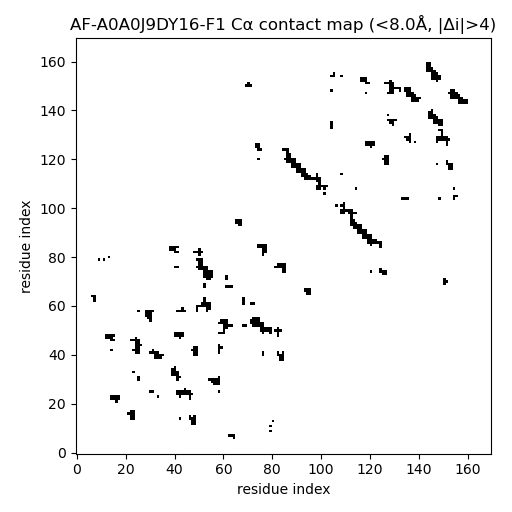84.50 98 GLU A C 1
ATOM 775 O O . GLU A 1 98 ? 8.512 9.534 -16.248 1.00 84.50 98 GLU A O 1
ATOM 780 N N . ALA A 1 99 ? 6.273 9.385 -16.104 1.00 81.00 99 ALA A N 1
ATOM 781 C CA . ALA A 1 99 ? 6.095 8.122 -16.812 1.00 81.00 99 ALA A CA 1
ATOM 782 C C . ALA A 1 99 ? 6.839 8.070 -18.156 1.00 81.00 99 ALA A C 1
ATOM 784 O O . ALA A 1 99 ? 7.447 7.061 -18.503 1.00 81.00 99 ALA A O 1
ATOM 785 N N . THR A 1 100 ? 6.856 9.180 -18.895 1.00 81.12 100 THR A N 1
ATOM 786 C CA . THR A 1 100 ? 7.440 9.272 -20.246 1.00 81.12 100 THR A CA 1
ATOM 787 C C . THR A 1 100 ? 8.942 9.588 -20.257 1.00 81.12 100 THR A C 1
ATOM 789 O O . THR A 1 100 ? 9.552 9.748 -21.320 1.00 81.12 100 THR A O 1
ATOM 792 N N . SER A 1 101 ? 9.564 9.695 -19.078 1.00 80.75 101 SER A N 1
ATOM 793 C CA . SER A 1 101 ? 10.953 10.148 -18.916 1.00 80.75 101 SER A CA 1
ATOM 794 C C . SER A 1 101 ? 11.914 9.085 -18.369 1.00 80.75 101 SER A C 1
ATOM 796 O O . SER A 1 101 ? 13.123 9.324 -18.339 1.00 80.75 101 SER A O 1
ATOM 798 N N . ASP A 1 102 ? 11.422 7.905 -17.978 1.00 74.25 102 ASP A N 1
ATOM 799 C CA . ASP A 1 102 ? 12.253 6.807 -17.470 1.00 74.25 102 ASP A CA 1
ATOM 800 C C . ASP A 1 102 ? 12.708 5.866 -18.599 1.00 74.25 102 ASP A C 1
ATOM 802 O O . ASP A 1 102 ? 12.047 4.894 -18.968 1.00 74.25 102 ASP A O 1
ATOM 806 N N . TYR A 1 103 ? 13.875 6.171 -19.168 1.00 75.25 103 TYR A N 1
ATOM 807 C CA . TYR A 1 103 ? 14.490 5.383 -20.243 1.00 75.25 103 TYR A CA 1
ATOM 808 C C . TYR A 1 103 ? 15.500 4.339 -19.746 1.00 75.25 103 TYR A C 1
ATOM 810 O O . TYR A 1 103 ? 16.049 3.595 -20.562 1.00 75.25 103 TYR A O 1
ATOM 818 N N . GLU A 1 104 ? 15.781 4.287 -18.441 1.00 78.88 104 GLU A N 1
ATOM 819 C CA . GLU A 1 104 ? 16.845 3.444 -17.882 1.00 78.88 104 GLU A CA 1
ATOM 820 C C . GLU A 1 104 ? 16.291 2.281 -17.059 1.00 78.88 104 GLU A C 1
ATOM 822 O O . GLU A 1 104 ? 16.682 1.132 -17.283 1.00 78.88 104 GLU A O 1
ATOM 827 N N . ILE A 1 105 ? 15.362 2.554 -16.142 1.00 79.69 105 ILE A N 1
ATOM 828 C CA . ILE A 1 105 ? 14.815 1.565 -15.211 1.00 79.69 105 ILE A CA 1
ATOM 829 C C . ILE A 1 105 ? 13.570 0.902 -15.812 1.00 79.69 105 ILE A C 1
ATOM 831 O O . ILE A 1 105 ? 13.439 -0.323 -15.734 1.00 79.69 105 ILE A O 1
ATOM 835 N N . ALA A 1 106 ? 12.698 1.672 -16.472 1.00 78.88 106 ALA A N 1
ATOM 836 C CA . ALA A 1 106 ? 11.414 1.200 -17.001 1.00 78.88 106 ALA A CA 1
ATOM 837 C C . ALA A 1 106 ? 11.189 1.487 -18.509 1.00 78.88 106 ALA A C 1
ATOM 839 O O . ALA A 1 106 ? 10.103 1.922 -18.887 1.00 78.88 106 ALA A O 1
ATOM 840 N N . PRO A 1 107 ? 12.129 1.166 -19.422 1.00 75.56 107 PRO A N 1
ATOM 841 C CA . PRO A 1 107 ? 12.092 1.628 -20.820 1.00 75.56 107 PRO A CA 1
ATOM 842 C C . PRO A 1 107 ? 10.941 1.085 -21.687 1.00 75.56 107 PRO A C 1
ATOM 844 O O . PRO A 1 107 ? 10.839 1.460 -22.849 1.00 75.56 107 PRO A O 1
ATOM 847 N N . VAL A 1 108 ? 10.131 0.151 -21.176 1.00 78.25 108 VAL A N 1
ATOM 848 C CA . VAL A 1 108 ? 8.949 -0.418 -21.864 1.00 78.25 108 VAL A CA 1
ATOM 849 C C . VAL A 1 108 ? 7.645 0.217 -21.353 1.00 78.25 108 VAL A C 1
ATOM 851 O O . VAL A 1 108 ? 6.569 -0.071 -21.863 1.00 78.25 108 VAL A O 1
ATOM 854 N N . PHE A 1 109 ? 7.737 1.074 -20.338 1.00 78.12 109 PHE A N 1
ATOM 855 C CA . PHE A 1 109 ? 6.625 1.785 -19.720 1.00 78.12 109 PHE A CA 1
ATOM 856 C C . PHE A 1 109 ? 6.855 3.292 -19.870 1.00 78.12 109 PHE A C 1
ATOM 858 O O . PHE A 1 109 ? 6.916 3.997 -18.874 1.00 78.12 109 PHE A O 1
ATOM 865 N N . ASN A 1 110 ? 7.078 3.783 -21.089 1.00 78.31 110 ASN A N 1
ATOM 866 C CA . ASN A 1 110 ? 7.337 5.205 -21.352 1.00 78.31 110 ASN A CA 1
ATOM 867 C C . ASN A 1 110 ? 6.607 5.742 -22.595 1.00 78.31 110 ASN A C 1
ATOM 869 O O . ASN A 1 110 ? 6.937 6.827 -23.073 1.00 78.31 110 ASN A O 1
ATOM 873 N N . ASP A 1 111 ? 5.642 4.980 -23.121 1.00 81.75 111 ASP A N 1
ATOM 874 C CA . ASP A 1 111 ? 4.880 5.357 -24.315 1.00 81.75 111 ASP A CA 1
ATOM 875 C C . ASP A 1 111 ? 3.957 6.561 -24.042 1.00 81.75 111 ASP A C 1
ATOM 877 O O . ASP A 1 111 ? 3.841 7.447 -24.892 1.00 81.75 111 ASP A O 1
ATOM 881 N N . ASP A 1 112 ? 3.339 6.611 -22.857 1.00 87.50 112 ASP A N 1
ATOM 882 C CA . ASP A 1 112 ? 2.509 7.716 -22.372 1.00 87.50 112 ASP A CA 1
ATOM 883 C C . ASP A 1 112 ? 2.462 7.768 -20.825 1.00 87.50 112 ASP A C 1
ATOM 885 O O . ASP A 1 112 ? 3.125 6.985 -20.128 1.00 87.50 112 ASP A O 1
ATOM 889 N N . GLU A 1 113 ? 1.725 8.758 -20.312 1.00 86.75 113 GLU A N 1
ATOM 890 C CA . GLU A 1 113 ? 1.529 9.032 -18.883 1.00 86.75 113 GLU A CA 1
ATOM 891 C C . GLU A 1 113 ? 0.574 8.037 -18.205 1.00 86.75 113 GLU A C 1
ATOM 893 O O . GLU A 1 113 ? 0.664 7.859 -16.992 1.00 86.75 113 GLU A O 1
ATOM 898 N N . ASP A 1 114 ? -0.280 7.344 -18.968 1.00 90.62 114 ASP A N 1
ATOM 899 C CA . ASP A 1 114 ? -1.334 6.447 -18.488 1.00 90.62 114 ASP A CA 1
ATOM 900 C C . ASP A 1 114 ? -0.852 4.989 -18.465 1.00 90.62 114 ASP A C 1
ATOM 902 O O . ASP A 1 114 ? -0.812 4.273 -19.467 1.00 90.62 114 ASP A O 1
ATOM 906 N N . GLN A 1 115 ? -0.521 4.482 -17.282 1.00 88.00 115 GLN A N 1
ATOM 907 C CA . GLN A 1 115 ? 0.162 3.201 -17.151 1.00 88.00 115 GLN A CA 1
ATOM 908 C C . GLN A 1 115 ? -0.576 2.203 -16.277 1.00 88.00 115 GLN A C 1
ATOM 910 O O . GLN A 1 115 ? -0.892 2.467 -15.122 1.00 88.00 115 GLN A O 1
ATOM 915 N N . SER A 1 116 ? -0.703 0.969 -16.764 1.00 91.19 116 SER A N 1
ATOM 916 C CA . SER A 1 116 ? -1.048 -0.166 -15.907 1.00 91.19 116 SER A CA 1
ATOM 917 C C . SER A 1 116 ? 0.215 -0.737 -15.253 1.00 91.19 116 SER A C 1
ATOM 919 O O . SER A 1 116 ? 0.981 -1.477 -15.882 1.00 91.19 116 SER A O 1
ATOM 921 N N . ARG A 1 117 ? 0.433 -0.444 -13.968 1.00 93.31 117 ARG A N 1
ATOM 922 C CA . ARG A 1 117 ? 1.611 -0.891 -13.205 1.00 93.31 117 ARG A CA 1
ATOM 923 C C . ARG A 1 117 ? 1.247 -1.931 -12.148 1.00 93.31 117 ARG A C 1
ATOM 925 O O . ARG A 1 117 ? 0.149 -1.958 -11.593 1.00 93.31 117 ARG A O 1
ATOM 932 N N . TRP A 1 118 ? 2.202 -2.817 -11.869 1.00 96.81 118 TRP A N 1
ATOM 933 C CA . TRP A 1 118 ? 2.092 -3.818 -10.809 1.00 96.81 118 TRP A CA 1
ATOM 934 C C . TRP A 1 118 ? 2.905 -3.410 -9.587 1.00 96.81 118 TRP A C 1
ATOM 936 O O . TRP A 1 118 ? 4.075 -3.056 -9.706 1.00 96.81 118 TRP A O 1
ATOM 946 N N . PHE A 1 119 ? 2.316 -3.573 -8.410 1.00 98.19 119 PHE A N 1
ATOM 947 C CA . PHE A 1 119 ? 2.945 -3.385 -7.109 1.00 98.19 119 PHE A CA 1
ATOM 948 C C . PHE A 1 119 ? 2.901 -4.695 -6.322 1.00 98.19 119 PHE A C 1
ATOM 950 O O . PHE A 1 119 ? 1.997 -5.520 -6.495 1.00 98.19 119 PHE A O 1
ATOM 957 N N . TYR 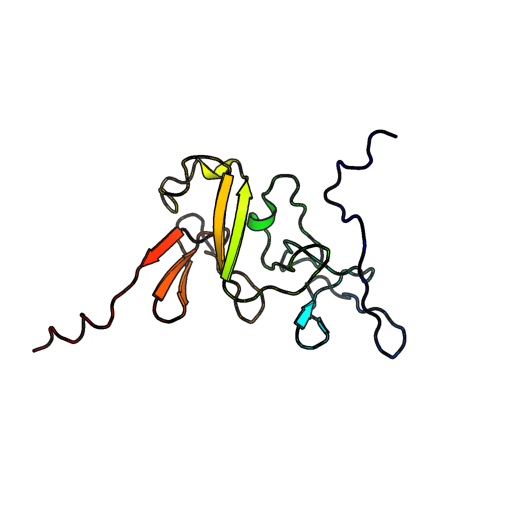A 1 120 ? 3.863 -4.888 -5.419 1.00 98.50 120 TYR A N 1
ATOM 958 C CA . TYR A 1 120 ? 3.846 -6.021 -4.497 1.00 98.50 120 TYR A CA 1
ATOM 959 C C . TYR A 1 120 ? 3.952 -5.573 -3.043 1.00 98.50 120 TYR A C 1
ATOM 961 O O . TYR A 1 120 ? 4.949 -4.988 -2.619 1.00 98.50 120 TYR A O 1
ATOM 969 N N . PHE A 1 121 ? 2.953 -5.934 -2.246 1.00 98.62 121 PHE A N 1
ATOM 970 C CA . PHE A 1 121 ? 2.868 -5.623 -0.827 1.00 98.62 121 PHE A CA 1
ATOM 971 C C . PHE A 1 121 ? 3.288 -6.825 0.020 1.00 98.62 121 PHE A C 1
ATOM 973 O O . PHE A 1 121 ? 2.807 -7.950 -0.132 1.00 98.62 121 PHE A O 1
ATOM 980 N N . LYS A 1 122 ? 4.218 -6.604 0.948 1.00 98.19 122 LYS A N 1
ATOM 981 C CA . LYS A 1 122 ? 4.687 -7.635 1.885 1.00 98.19 122 LYS A CA 1
ATOM 982 C C . LYS A 1 122 ? 3.569 -8.008 2.867 1.00 98.19 122 LYS A C 1
ATOM 984 O O . LYS A 1 122 ? 2.574 -7.309 3.006 1.00 98.19 122 LYS A O 1
ATOM 989 N N . SER A 1 123 ? 3.757 -9.078 3.639 1.00 97.00 123 SER A N 1
ATOM 990 C CA . SER A 1 123 ? 2.787 -9.513 4.665 1.00 97.00 123 SER A CA 1
ATOM 991 C C . SER A 1 123 ? 2.528 -8.481 5.775 1.00 97.00 123 SER A C 1
ATOM 993 O O . SER A 1 123 ? 1.530 -8.565 6.495 1.00 97.00 123 SER A O 1
ATOM 995 N N . ASN A 1 124 ? 3.428 -7.508 5.933 1.00 96.44 124 ASN A N 1
ATOM 996 C CA . ASN A 1 124 ? 3.246 -6.373 6.828 1.00 96.44 124 ASN A CA 1
ATOM 997 C C . ASN A 1 124 ? 2.532 -5.182 6.170 1.00 96.44 124 ASN A C 1
ATOM 999 O O . ASN A 1 124 ? 2.395 -4.170 6.839 1.00 96.44 124 ASN A O 1
ATOM 1003 N N . GLY A 1 125 ? 2.099 -5.296 4.912 1.00 97.88 125 GLY A N 1
ATOM 1004 C CA . GLY A 1 125 ? 1.387 -4.259 4.165 1.00 97.88 125 GLY A CA 1
ATOM 1005 C C . GLY A 1 125 ? 2.273 -3.218 3.496 1.00 97.88 125 GLY A C 1
ATOM 1006 O O . GLY A 1 125 ? 1.755 -2.409 2.746 1.00 97.88 125 GLY A O 1
ATOM 1007 N N . LYS A 1 126 ? 3.591 -3.221 3.732 1.00 97.94 126 LYS A N 1
ATOM 1008 C CA . LYS A 1 126 ? 4.495 -2.281 3.057 1.00 97.94 126 LYS A CA 1
ATOM 1009 C C . LYS A 1 126 ? 4.773 -2.751 1.631 1.00 97.94 126 LYS A C 1
ATOM 1011 O O . LYS A 1 126 ? 5.133 -3.926 1.458 1.00 97.94 126 LYS A O 1
ATOM 1016 N N . LYS A 1 127 ? 4.707 -1.854 0.647 1.00 98.25 127 LYS A N 1
ATOM 1017 C CA . LYS A 1 127 ? 5.142 -2.148 -0.725 1.00 98.25 127 LYS A CA 1
ATOM 1018 C C . LYS A 1 127 ? 6.635 -2.502 -0.783 1.00 98.25 127 LYS A C 1
ATOM 1020 O O . LYS A 1 127 ? 7.418 -2.220 0.136 1.00 98.25 127 LYS A O 1
ATOM 1025 N N . VAL A 1 128 ? 7.021 -3.232 -1.820 1.00 98.31 128 VAL A N 1
ATOM 1026 C CA . VAL A 1 128 ? 8.419 -3.452 -2.198 1.00 98.31 128 VAL A CA 1
ATOM 1027 C C . VAL A 1 128 ? 8.819 -2.306 -3.114 1.00 98.31 128 VAL A C 1
ATOM 1029 O O . VAL A 1 128 ? 8.134 -2.072 -4.095 1.00 98.31 128 VAL A O 1
ATOM 1032 N N . GLN A 1 129 ? 9.907 -1.621 -2.781 1.00 97.31 129 GLN A N 1
ATOM 1033 C CA . GLN A 1 129 ? 10.469 -0.530 -3.572 1.00 97.31 129 GLN A CA 1
ATOM 1034 C C . GLN A 1 129 ? 11.986 -0.486 -3.386 1.00 97.31 129 GLN A C 1
ATOM 1036 O O . GLN A 1 129 ? 12.504 -1.054 -2.410 1.00 97.31 129 GLN A O 1
ATOM 1041 N N . SER A 1 130 ? 12.674 0.146 -4.328 1.00 96.25 130 SER A N 1
ATOM 1042 C CA . SER A 1 130 ? 14.084 0.508 -4.206 1.00 96.25 130 SER A CA 1
ATOM 1043 C C . SER A 1 130 ? 14.267 1.668 -3.228 1.00 96.25 130 SER A C 1
ATOM 1045 O O . SER A 1 130 ? 13.366 2.477 -3.037 1.00 96.25 130 SER A O 1
ATOM 1047 N N . ASP A 1 131 ? 15.445 1.742 -2.613 1.00 94.75 131 ASP A N 1
ATOM 1048 C CA . ASP A 1 131 ? 15.846 2.882 -1.778 1.00 94.75 131 ASP A CA 1
ATO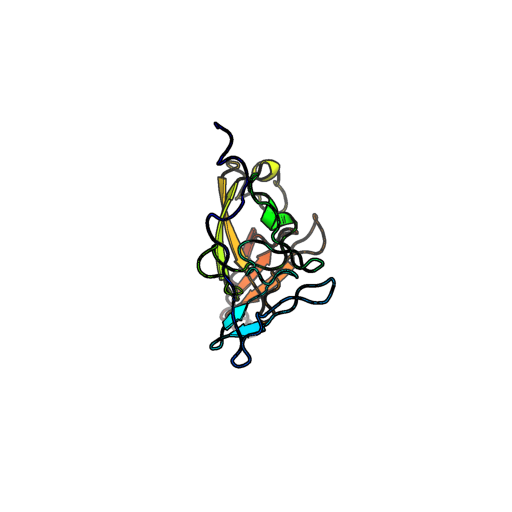M 1049 C C . ASP A 1 131 ? 16.618 3.941 -2.605 1.00 94.75 131 ASP A C 1
ATOM 1051 O O . ASP A 1 131 ? 17.125 4.915 -2.051 1.00 94.75 131 ASP A O 1
ATOM 1055 N N . SER A 1 132 ? 16.762 3.734 -3.922 1.00 92.19 132 SER A N 1
ATOM 1056 C CA . SER A 1 132 ? 17.506 4.591 -4.853 1.00 92.19 132 SER A CA 1
ATOM 1057 C C . SER A 1 132 ? 16.784 4.695 -6.196 1.00 92.19 132 SER A C 1
ATOM 1059 O O . SER A 1 132 ? 16.226 3.703 -6.664 1.00 92.19 132 SER A O 1
ATOM 1061 N N . SER A 1 133 ? 16.853 5.873 -6.821 1.00 89.75 133 SER A N 1
ATOM 1062 C CA . SER A 1 133 ? 16.372 6.138 -8.184 1.00 89.75 133 SER A CA 1
ATOM 1063 C C . SER A 1 133 ? 17.122 5.371 -9.267 1.00 89.75 133 SER A C 1
ATOM 1065 O O . SER A 1 133 ? 16.573 5.143 -10.337 1.00 89.75 133 SER A O 1
ATOM 1067 N N . ASP A 1 134 ? 18.363 4.971 -8.987 1.00 88.44 134 ASP A N 1
ATOM 1068 C CA . ASP A 1 134 ? 19.297 4.467 -9.998 1.00 88.44 134 ASP A CA 1
ATOM 1069 C C . ASP A 1 134 ? 19.388 2.929 -9.988 1.00 88.44 134 ASP A C 1
ATOM 1071 O O . ASP A 1 134 ? 20.175 2.336 -10.725 1.00 88.44 134 ASP A O 1
ATOM 1075 N N . ASP A 1 135 ? 18.622 2.265 -9.116 1.00 89.56 135 ASP A N 1
ATOM 1076 C CA . ASP A 1 135 ? 18.608 0.809 -8.970 1.00 89.56 135 ASP A CA 1
ATOM 1077 C C . ASP A 1 135 ? 17.192 0.297 -8.682 1.00 89.56 135 ASP A C 1
ATOM 1079 O O . ASP A 1 135 ? 16.283 1.036 -8.300 1.00 89.56 135 ASP A O 1
ATOM 1083 N N . THR A 1 136 ? 17.012 -1.010 -8.814 1.00 93.75 136 THR A N 1
ATOM 1084 C CA . THR A 1 136 ? 15.759 -1.705 -8.548 1.00 93.75 136 THR A CA 1
ATOM 1085 C C . THR A 1 136 ? 15.854 -2.577 -7.303 1.00 93.75 136 THR A C 1
ATOM 1087 O O . THR A 1 136 ? 16.894 -3.138 -6.952 1.00 93.75 136 THR A O 1
ATOM 1090 N N . LYS A 1 137 ? 14.717 -2.788 -6.642 1.00 95.88 137 LYS A N 1
ATOM 1091 C CA . LYS A 1 137 ? 14.585 -3.805 -5.609 1.00 95.88 137 LYS A CA 1
ATOM 1092 C C . LYS A 1 137 ? 14.150 -5.127 -6.209 1.00 95.88 137 LYS A C 1
ATOM 1094 O O . LYS A 1 137 ? 13.014 -5.278 -6.645 1.00 95.88 137 LYS A O 1
ATOM 1099 N N . GLU A 1 138 ? 15.010 -6.133 -6.129 1.00 94.81 138 GLU A N 1
ATOM 1100 C CA . GLU A 1 138 ? 14.634 -7.485 -6.530 1.00 94.81 138 GLU A CA 1
ATOM 1101 C C . GLU A 1 138 ? 13.826 -8.221 -5.446 1.00 94.81 138 GLU A C 1
ATOM 1103 O O . GLU A 1 138 ? 14.140 -8.182 -4.248 1.00 94.81 138 GLU A O 1
ATOM 1108 N N . LYS A 1 139 ? 12.818 -8.992 -5.867 1.00 93.94 139 LYS A N 1
ATOM 1109 C CA . LYS A 1 139 ? 12.072 -9.909 -5.001 1.00 93.94 139 LYS A CA 1
ATOM 1110 C C . LYS A 1 139 ? 11.740 -11.211 -5.722 1.00 93.94 139 LYS A C 1
ATOM 1112 O O . LYS A 1 139 ? 11.123 -11.218 -6.781 1.00 93.94 139 LYS A O 1
ATOM 1117 N N . THR A 1 140 ? 12.064 -12.337 -5.084 1.00 93.38 140 THR A N 1
ATOM 1118 C CA . THR A 1 140 ? 11.543 -13.645 -5.502 1.00 93.38 140 THR A CA 1
ATOM 1119 C C . THR A 1 140 ? 10.138 -13.861 -4.942 1.00 93.38 140 THR A C 1
ATOM 1121 O O . THR A 1 140 ? 9.939 -13.777 -3.719 1.00 93.38 140 THR A O 1
ATOM 1124 N N . ILE A 1 141 ? 9.178 -14.144 -5.824 1.00 92.75 141 ILE A N 1
ATOM 1125 C CA . ILE A 1 141 ? 7.765 -14.409 -5.525 1.00 92.75 141 ILE A CA 1
ATOM 1126 C C . ILE A 1 141 ? 7.358 -15.650 -6.324 1.00 92.75 141 ILE A C 1
ATOM 1128 O O . ILE A 1 141 ? 7.530 -15.693 -7.538 1.00 92.75 141 ILE A O 1
ATOM 1132 N N . ASN A 1 142 ? 6.875 -16.693 -5.641 1.00 90.94 142 ASN A N 1
ATOM 1133 C CA . ASN A 1 142 ? 6.477 -17.968 -6.260 1.00 90.94 142 ASN A CA 1
ATOM 1134 C C . ASN A 1 142 ? 7.530 -18.563 -7.225 1.00 90.94 142 ASN A C 1
ATOM 1136 O O . ASN A 1 142 ? 7.193 -19.095 -8.277 1.00 90.94 142 ASN A O 1
ATOM 1140 N N . GLY A 1 143 ? 8.817 -18.457 -6.871 1.00 90.00 143 GLY A N 1
ATOM 1141 C CA . GLY A 1 143 ? 9.932 -18.998 -7.662 1.00 90.00 143 GLY A CA 1
ATOM 1142 C C . GLY A 1 143 ? 10.393 -18.128 -8.838 1.00 90.00 143 GLY A C 1
ATOM 1143 O O . GLY A 1 143 ? 11.391 -18.462 -9.467 1.00 90.00 143 GLY A O 1
ATOM 1144 N N . LYS A 1 144 ? 9.729 -17.001 -9.105 1.00 89.69 144 LYS A N 1
ATOM 1145 C CA . LYS A 1 144 ? 10.091 -16.040 -10.155 1.00 89.69 144 LYS A CA 1
ATOM 1146 C C . LYS A 1 144 ? 10.710 -14.783 -9.553 1.00 89.69 144 LYS A C 1
ATOM 1148 O O . LYS A 1 144 ? 10.379 -14.428 -8.420 1.00 89.69 144 LYS A O 1
ATOM 1153 N N . LYS A 1 145 ? 11.627 -14.136 -10.278 1.00 92.56 145 LYS A N 1
ATOM 1154 C CA . LYS A 1 145 ? 12.316 -12.919 -9.833 1.00 92.56 145 LYS A CA 1
ATOM 1155 C C . LYS A 1 145 ? 11.696 -11.698 -10.508 1.00 92.56 145 LYS A C 1
ATOM 1157 O O . LYS A 1 145 ? 11.555 -11.680 -11.727 1.00 92.56 145 LYS A O 1
ATOM 1162 N N . TYR A 1 146 ? 11.364 -10.700 -9.701 1.00 93.31 146 TYR A N 1
ATOM 1163 C CA . TYR A 1 146 ? 10.776 -9.436 -10.133 1.00 93.31 146 TYR A CA 1
ATOM 1164 C C . TYR A 1 146 ? 11.631 -8.276 -9.638 1.00 93.31 146 TYR A C 1
ATOM 1166 O O . TYR A 1 146 ? 12.233 -8.392 -8.567 1.00 93.31 146 TYR A O 1
ATOM 1174 N N . ALA A 1 147 ? 11.660 -7.184 -10.393 1.00 94.56 147 ALA A N 1
ATOM 1175 C CA . ALA A 1 147 ? 12.339 -5.943 -10.040 1.00 94.56 147 ALA A CA 1
ATOM 1176 C C . ALA A 1 147 ? 11.319 -4.806 -9.884 1.00 94.56 147 ALA A C 1
ATOM 1178 O O . ALA A 1 147 ? 10.382 -4.714 -10.678 1.00 94.56 147 ALA A O 1
ATOM 1179 N N . PHE A 1 148 ? 11.508 -3.969 -8.864 1.00 95.69 148 PHE A N 1
ATOM 1180 C CA . PHE A 1 148 ? 10.650 -2.826 -8.537 1.00 95.69 148 PHE A CA 1
ATOM 1181 C C . PHE A 1 148 ? 11.489 -1.549 -8.451 1.00 95.69 148 PHE A C 1
ATOM 1183 O O . PHE A 1 148 ? 12.566 -1.582 -7.856 1.00 95.69 148 PHE A O 1
ATOM 1190 N N . ASP A 1 149 ? 11.010 -0.448 -9.016 1.00 94.62 149 ASP A N 1
ATOM 1191 C CA . ASP A 1 149 ? 11.679 0.857 -8.955 1.00 94.62 149 ASP A CA 1
ATOM 1192 C C . ASP A 1 149 ? 11.568 1.520 -7.565 1.00 94.62 149 ASP A C 1
ATOM 1194 O O . ASP A 1 149 ? 11.092 0.920 -6.591 1.00 94.62 149 ASP A O 1
ATOM 1198 N N . GLN A 1 150 ? 12.040 2.763 -7.453 1.00 95.44 150 GLN A N 1
ATOM 1199 C CA . GLN A 1 150 ? 11.982 3.559 -6.220 1.00 95.44 150 GLN A CA 1
ATOM 1200 C C . GLN A 1 150 ? 10.559 3.873 -5.737 1.00 95.44 150 GLN A C 1
ATOM 1202 O O . GLN A 1 150 ? 10.355 4.059 -4.541 1.00 95.44 150 GLN A O 1
ATOM 1207 N N . TYR A 1 151 ? 9.570 3.877 -6.632 1.00 95.44 151 TYR A N 1
ATOM 1208 C CA . TYR A 1 151 ? 8.161 4.074 -6.292 1.00 95.44 151 TYR A CA 1
ATOM 1209 C C . TYR A 1 151 ? 7.437 2.744 -6.045 1.00 95.44 151 TYR A C 1
ATOM 1211 O O . TYR A 1 151 ? 6.265 2.712 -5.665 1.00 95.44 151 TYR A O 1
ATOM 1219 N N . GLY A 1 152 ? 8.145 1.625 -6.198 1.00 96.44 152 GLY A N 1
ATOM 1220 C CA . GLY A 1 152 ? 7.637 0.279 -5.986 1.00 96.44 152 GLY A CA 1
ATOM 1221 C C . GLY A 1 152 ? 6.823 -0.271 -7.148 1.00 96.44 152 GLY A C 1
ATOM 1222 O O . GLY A 1 152 ? 6.201 -1.326 -6.991 1.00 96.44 152 GLY A O 1
ATOM 1223 N N . ALA A 1 153 ? 6.833 0.401 -8.297 1.00 95.12 153 ALA A N 1
ATOM 1224 C CA . ALA A 1 153 ? 6.226 -0.116 -9.505 1.00 95.12 153 ALA A CA 1
ATOM 1225 C C . ALA A 1 153 ? 7.170 -1.143 -10.148 1.00 95.12 153 ALA A C 1
ATOM 1227 O O . ALA A 1 153 ? 8.391 -0.990 -10.193 1.00 95.12 153 ALA A O 1
ATOM 1228 N N . MET A 1 154 ? 6.608 -2.257 -10.604 1.00 94.69 154 MET A N 1
ATOM 1229 C CA . MET A 1 154 ? 7.370 -3.342 -11.214 1.00 94.69 154 MET A CA 1
ATOM 1230 C C . MET A 1 154 ? 7.911 -2.912 -12.583 1.00 94.69 154 MET A C 1
ATOM 1232 O O . MET A 1 154 ? 7.161 -2.364 -13.389 1.00 94.69 154 MET A O 1
ATOM 1236 N N . VAL A 1 155 ? 9.182 -3.220 -12.855 1.00 90.44 155 VAL A N 1
ATOM 1237 C CA . VAL A 1 155 ? 9.884 -2.825 -14.093 1.00 90.44 155 VAL A CA 1
ATOM 1238 C C . VAL A 1 155 ? 10.400 -4.001 -14.931 1.00 90.44 155 VAL A C 1
ATOM 1240 O O . VAL A 1 155 ? 10.623 -3.850 -16.127 1.00 90.44 155 VAL A O 1
ATOM 1243 N N . ALA A 1 156 ? 10.548 -5.201 -14.353 1.00 79.00 156 ALA A N 1
ATOM 1244 C CA . ALA A 1 156 ? 10.927 -6.405 -15.103 1.00 79.00 156 ALA A CA 1
ATOM 1245 C C . ALA A 1 156 ? 10.542 -7.715 -14.389 1.00 79.00 156 ALA A C 1
ATOM 1247 O O . ALA A 1 156 ? 10.596 -7.812 -13.159 1.00 79.00 156 ALA A O 1
ATOM 1248 N N . GLU A 1 157 ? 10.239 -8.757 -15.174 1.00 62.81 157 GLU A N 1
ATOM 1249 C CA . GLU A 1 157 ? 10.192 -10.160 -14.736 1.00 62.81 157 GLU A CA 1
ATOM 1250 C C . GLU A 1 157 ? 11.366 -10.922 -15.375 1.00 62.81 157 GLU A C 1
ATOM 1252 O O . GLU A 1 157 ? 11.432 -11.068 -16.595 1.00 62.81 157 GLU A O 1
ATOM 1257 N N . TRP A 1 158 ? 12.275 -11.467 -14.562 1.00 60.72 158 TRP A N 1
ATOM 1258 C CA . TRP A 1 158 ? 13.239 -12.466 -15.027 1.00 60.72 158 TRP A CA 1
ATOM 1259 C C . TRP A 1 158 ? 12.809 -13.836 -14.511 1.00 60.72 158 TRP A C 1
ATOM 1261 O O . TRP A 1 158 ? 13.001 -14.190 -13.341 1.00 60.72 158 TRP A O 1
ATOM 1271 N N . SER A 1 159 ? 12.233 -14.648 -15.395 1.00 48.03 159 SER A N 1
ATOM 1272 C CA . SER A 1 159 ? 12.041 -16.066 -15.110 1.00 48.03 159 SER A CA 1
ATOM 1273 C C . SER A 1 159 ? 13.394 -16.769 -15.234 1.00 48.03 159 SER A C 1
ATOM 1275 O O . SER A 1 159 ? 13.821 -17.158 -16.318 1.00 48.03 159 SER A O 1
ATOM 1277 N N . LEU A 1 160 ? 14.112 -16.915 -14.117 1.00 44.03 160 LEU A N 1
ATOM 1278 C CA . LEU A 1 160 ? 15.165 -17.922 -14.049 1.00 44.03 160 LEU A CA 1
ATOM 1279 C C . LEU A 1 160 ? 14.479 -19.290 -14.008 1.00 44.03 160 LEU A C 1
ATOM 1281 O O . LEU A 1 160 ? 14.025 -19.740 -12.957 1.00 44.03 160 LEU A O 1
ATOM 1285 N N . ASP A 1 161 ? 14.412 -19.947 -15.162 1.00 43.53 161 ASP A N 1
ATOM 1286 C CA . ASP A 1 161 ? 14.121 -21.375 -15.277 1.00 43.53 161 ASP A CA 1
ATOM 1287 C C . ASP A 1 161 ? 15.241 -22.173 -14.572 1.00 43.53 161 ASP A C 1
ATOM 1289 O O . ASP A 1 161 ? 16.196 -22.666 -15.178 1.00 43.53 161 ASP A O 1
ATOM 1293 N N . ILE A 1 162 ? 15.142 -22.317 -13.245 1.00 48.94 162 ILE A N 1
ATOM 1294 C CA . ILE A 1 162 ? 16.079 -23.094 -12.405 1.00 48.94 162 ILE A CA 1
ATOM 1295 C C . ILE A 1 162 ? 15.975 -24.612 -12.687 1.00 48.94 162 ILE A C 1
ATOM 1297 O O . ILE A 1 162 ? 16.720 -25.410 -12.128 1.00 48.94 162 ILE A O 1
ATOM 1301 N N . ALA A 1 163 ? 15.132 -25.046 -13.629 1.00 46.97 163 ALA A N 1
ATOM 1302 C CA . ALA A 1 163 ? 15.132 -26.427 -14.109 1.00 46.97 163 ALA A CA 1
ATOM 1303 C C . ALA A 1 163 ? 16.266 -26.740 -15.112 1.00 46.97 163 ALA A C 1
ATOM 1305 O O . ALA A 1 163 ? 16.560 -27.913 -15.330 1.00 46.97 163 ALA A O 1
ATOM 1306 N N . LYS A 1 164 ? 16.927 -25.734 -15.715 1.00 47.81 164 LYS A N 1
ATOM 1307 C CA . LYS A 1 164 ? 17.935 -25.958 -16.779 1.00 47.81 164 LYS A CA 1
ATOM 1308 C C . LYS A 1 164 ? 19.393 -25.715 -16.367 1.00 47.81 164 LYS A C 1
ATOM 1310 O O . LYS A 1 164 ? 20.298 -26.055 -17.123 1.00 47.81 164 LYS A O 1
ATOM 1315 N N . ALA A 1 165 ? 19.640 -25.164 -15.177 1.00 43.53 165 ALA A N 1
ATOM 1316 C CA . ALA A 1 165 ? 20.999 -24.882 -14.697 1.00 43.53 165 ALA A CA 1
ATOM 1317 C C . ALA A 1 165 ? 21.661 -26.067 -13.963 1.00 43.53 165 ALA A C 1
ATOM 1319 O O . ALA A 1 165 ? 22.880 -26.093 -13.823 1.00 43.53 165 ALA A O 1
ATOM 1320 N N . THR A 1 166 ? 20.896 -27.075 -13.533 1.00 49.06 166 THR A N 1
ATOM 1321 C CA . THR A 1 166 ? 21.425 -28.275 -12.855 1.00 49.06 166 THR A CA 1
ATOM 1322 C C . THR A 1 166 ? 21.680 -29.462 -13.791 1.00 49.06 166 THR A C 1
ATOM 1324 O O . THR A 1 166 ? 22.252 -30.454 -13.350 1.00 49.06 166 THR A O 1
ATOM 1327 N N . SER A 1 167 ? 21.338 -29.371 -15.085 1.00 50.34 167 SER A N 1
ATOM 1328 C CA . SER A 1 167 ? 21.592 -30.444 -16.064 1.00 50.34 167 SER A CA 1
ATOM 1329 C C . SER A 1 167 ? 22.933 -30.340 -16.803 1.00 50.34 167 SER A C 1
ATOM 1331 O O . SER A 1 167 ? 23.252 -31.238 -17.574 1.00 50.34 167 SER A O 1
ATOM 1333 N N . ASN A 1 168 ? 23.720 -29.279 -16.583 1.00 47.91 168 ASN A N 1
ATOM 1334 C CA . ASN A 1 168 ? 24.992 -29.045 -17.289 1.00 47.91 168 ASN A CA 1
ATOM 1335 C C . ASN A 1 168 ? 26.240 -29.166 -16.391 1.00 47.91 168 ASN A C 1
ATOM 1337 O O . ASN A 1 168 ? 27.293 -28.631 -16.722 1.00 47.91 168 ASN A O 1
ATOM 1341 N N . LEU A 1 169 ? 26.135 -29.888 -15.272 1.00 46.50 169 LEU A N 1
ATOM 1342 C CA . LEU A 1 169 ? 27.281 -30.349 -14.470 1.00 46.50 169 LEU A CA 1
ATOM 1343 C C . LEU A 1 169 ? 27.442 -31.879 -14.563 1.00 46.50 169 LEU A C 1
ATOM 1345 O O . LEU A 1 169 ? 27.705 -32.545 -13.563 1.00 46.50 169 LEU A O 1
ATOM 1349 N N . GLY A 1 170 ? 27.223 -32.421 -15.766 1.00 39.31 170 GLY A N 1
ATOM 1350 C CA . GLY A 1 170 ? 27.664 -33.768 -16.138 1.00 39.31 170 GLY A CA 1
ATOM 1351 C C . GLY A 1 170 ? 29.143 -33.791 -16.490 1.00 39.31 170 GLY A C 1
ATOM 1352 O O . GLY A 1 170 ? 29.626 -32.769 -17.029 1.00 39.31 170 GLY A O 1
#

Sequence (170 aa):
NEDAGEDDEPEHYWYYFQANGKALKNSGDNIALKTVNGKKYAFDDEGKMLYGWVSSDSAERIDNTDGDAFKDGVYYFGGEDDGAMTVGWLQMDITYDEATSDYEIAPVFNDDEDQSRWFYFKSNGKKVQSDSSDDTKEKTINGKKYAFDQYGAMVAEWSLDIAKATSNLG

Organism: NCBI:txid742734

Nearest PDB structures (foldseek):
  1oba-assembly1_A  TM=5.568E-01  e=2.286E-04  Streptococcus phage Cp1
  2ixu-assembly1_A  TM=5.037E-01  e=1.443E-04  Streptococcus phage Cp1
  2j8g-assembly1_A  TM=5.026E-01  e=2.717E-04  Streptococcus phage Cp1
  4nc2-assembly1_A  TM=3.266E-01  e=2.158E-04  Clostridioides difficile
  4ufq-assembly2_A  TM=4.545E-01  e=8.085E+00  Streptomyces koganeiensis

Solvent-accessible surface area (backbone atoms only — not comparable to full-atom values): 9738 Å² total; per-residue (Å²): 132,96,75,83,79,82,63,89,63,74,98,66,82,50,71,52,67,44,99,86,73,47,65,48,54,30,89,63,66,45,57,53,81,42,78,54,97,89,42,41,31,39,24,20,74,90,15,43,51,35,29,40,26,20,36,68,74,35,46,49,61,46,73,47,82,72,43,51,21,51,62,69,28,34,32,40,13,45,52,85,92,64,21,38,53,41,57,44,79,45,78,46,79,39,38,36,82,66,34,54,69,38,73,81,75,31,62,90,59,31,92,49,41,75,40,83,41,40,34,43,21,39,97,85,26,41,53,44,44,19,96,39,89,91,48,62,30,76,45,79,55,98,82,31,38,34,30,11,31,45,55,16,41,52,54,49,78,51,76,65,67,74,82,65,70,75,72,75,80,118

Mean predicted aligned error: 7.25 Å

pLDDT: mean 87.19, std 15.61, range [39.31, 98.62]

InterPro domains:
  IPR018337 Cell wall/choline-binding repeat [PF01473] (14-22)
  IPR018337 Cell wall/choline-binding repeat [PF01473] (117-126)

Secondary structure (DSSP, 8-state):
---SSSS---S-----B-TTSPBP---SSS---EEETTEEE-B-SS-PBP-SEE-SS-SSBPP-TTS-HHHH-SEE--STTT-PPP-EEEEEEEE-GGGGG-SSS-TTS-S-SEEEEEEEE-TTSPBP--SSTTS-EEEEETTEEEEE-TTSBEEEEE---TTSSSSS--

Radius of gyration: 19.07 Å; Cα contacts (8 Å, |Δi|>4): 346; chains: 1; bounding box: 50×60×49 Å

Foldseek 3Di:
DPPPPLFPDDPDFDWDADPVRDTDEDDDAFWDWDDDPNFTWTAYRVRTTDAAFDARRGSDQDGCSQQCSLQRGFWGQHDSVGRTTDAAKDWDWGFHDCQLVPCQQAVVRNPHRTDTWMWHAHPVRTIAEDPDQRAWGWDDDPQWIWTAYRSRTTRDTDRPPPVPPVVPPD